Protein AF-A0A962YHP5-F1 (afdb_monomer_lite)

pLDDT: mean 84.86, std 20.36, range [31.31, 98.75]

Radius of gyration: 19.07 Å; chains: 1; bounding box: 58×46×44 Å

S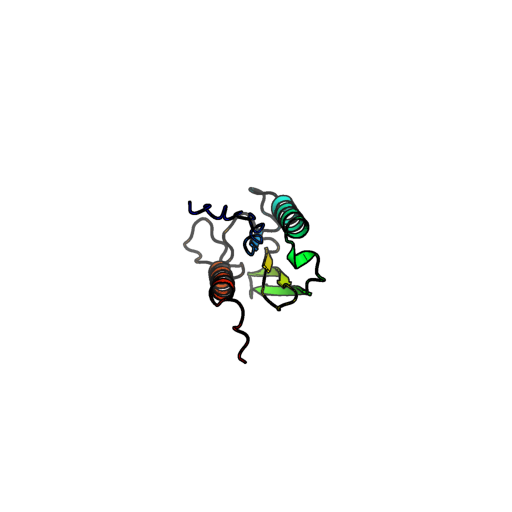tructure (mmCIF, N/CA/C/O backbone):
data_AF-A0A962YHP5-F1
#
_entry.id   AF-A0A962YHP5-F1
#
loop_
_atom_site.group_PDB
_atom_site.id
_atom_site.type_symbol
_atom_site.label_atom_id
_atom_site.label_alt_id
_atom_site.label_comp_id
_atom_site.label_asym_id
_atom_site.label_entity_id
_atom_site.label_seq_id
_atom_site.pdbx_PDB_ins_code
_atom_site.Cartn_x
_atom_site.Cartn_y
_atom_site.Cartn_z
_atom_site.occupancy
_atom_site.B_iso_or_equiv
_atom_site.auth_seq_id
_atom_site.auth_comp_id
_atom_site.auth_asym_id
_atom_site.auth_atom_id
_atom_site.pdbx_PDB_model_num
ATOM 1 N N . MET A 1 1 ? -46.902 30.946 22.506 1.00 38.16 1 MET A N 1
ATOM 2 C CA . MET A 1 1 ? -45.515 31.254 22.095 1.00 38.16 1 MET A CA 1
ATOM 3 C C . MET A 1 1 ? -44.770 29.927 22.014 1.00 38.16 1 MET A C 1
ATOM 5 O O . MET A 1 1 ? -44.673 29.259 23.033 1.00 38.16 1 MET A O 1
ATOM 9 N N . ARG A 1 2 ? -44.377 29.468 20.818 1.00 35.88 2 ARG A N 1
ATOM 10 C CA . ARG A 1 2 ? -43.594 28.229 20.654 1.00 35.88 2 ARG A CA 1
ATOM 11 C C . ARG A 1 2 ? -42.119 28.586 20.823 1.00 35.88 2 ARG A C 1
ATOM 13 O O . ARG A 1 2 ? -41.626 29.422 20.074 1.00 35.88 2 ARG A O 1
ATOM 20 N N . GLN A 1 3 ? -41.450 27.994 21.807 1.00 38.72 3 GLN A N 1
ATOM 21 C CA . GLN A 1 3 ? -39.995 28.068 21.906 1.00 38.72 3 GLN A CA 1
ATOM 22 C C . GLN A 1 3 ? -39.400 27.135 20.847 1.00 38.72 3 GLN A C 1
ATOM 24 O O . GLN A 1 3 ? -39.785 25.969 20.761 1.00 38.72 3 GLN A O 1
ATOM 29 N N . GLY A 1 4 ? -38.528 27.675 19.995 1.00 31.31 4 GLY A N 1
ATOM 30 C CA . GLY A 1 4 ? -37.767 26.890 19.032 1.00 31.31 4 GLY A CA 1
ATOM 31 C C . GLY A 1 4 ? -36.741 26.041 19.770 1.00 31.31 4 GLY A C 1
ATOM 32 O O . GLY A 1 4 ? -35.968 26.564 20.568 1.00 31.31 4 GLY A O 1
ATOM 33 N N . SER A 1 5 ? -36.755 24.736 19.514 1.00 41.25 5 SER A N 1
ATOM 34 C CA . SER A 1 5 ? -35.711 23.830 19.977 1.00 41.25 5 SER A CA 1
ATOM 35 C C . SER A 1 5 ? -34.428 24.179 19.231 1.00 41.25 5 SER A C 1
ATOM 37 O O . SER A 1 5 ? -34.351 24.026 18.013 1.00 41.25 5 SER A O 1
ATOM 39 N N . SER A 1 6 ? -33.430 24.681 19.948 1.00 43.03 6 SER A N 1
ATOM 40 C CA . SER A 1 6 ? -32.062 24.769 19.460 1.00 43.03 6 SER A CA 1
ATOM 41 C C . SER A 1 6 ? -31.526 23.346 19.341 1.00 43.03 6 SER A C 1
ATOM 43 O O . SER A 1 6 ? -31.089 22.745 20.320 1.00 43.03 6 SER A O 1
ATOM 45 N N . THR A 1 7 ? -31.592 22.780 18.137 1.00 42.00 7 THR A N 1
ATOM 46 C CA . THR A 1 7 ? -30.844 21.570 17.805 1.00 42.00 7 THR A CA 1
ATOM 47 C C . THR A 1 7 ? -29.372 21.931 17.932 1.00 42.00 7 THR A C 1
ATOM 49 O O . THR A 1 7 ? -28.791 22.571 17.055 1.00 42.00 7 THR A O 1
ATOM 52 N N . GLN A 1 8 ? -28.770 21.584 19.066 1.00 38.31 8 GLN A N 1
ATOM 53 C CA . GLN A 1 8 ? -27.327 21.512 19.160 1.00 38.31 8 GLN A CA 1
ATOM 54 C C . GLN A 1 8 ? -26.915 20.441 18.151 1.00 38.31 8 GLN A C 1
ATOM 56 O O . GLN A 1 8 ? -27.064 19.249 18.405 1.00 38.31 8 GLN A O 1
ATOM 61 N N . HIS A 1 9 ? -26.441 20.860 16.979 1.00 35.66 9 HIS A N 1
ATOM 62 C CA . HIS A 1 9 ? -25.535 20.028 16.210 1.00 35.66 9 HIS A CA 1
ATOM 63 C C . HIS A 1 9 ? -24.291 19.895 17.081 1.00 35.66 9 HIS A C 1
ATOM 65 O O . HIS A 1 9 ? -23.350 20.678 16.976 1.00 35.66 9 HIS A O 1
ATOM 71 N N . THR A 1 10 ? -24.302 18.925 17.995 1.00 42.50 10 THR A N 1
ATOM 72 C CA . THR A 1 10 ? -23.059 18.297 18.402 1.00 42.50 10 THR A CA 1
ATOM 73 C C . THR A 1 10 ? -22.426 17.906 17.079 1.00 42.50 10 THR A C 1
ATOM 75 O O . THR A 1 10 ? -22.983 17.086 16.348 1.00 42.50 10 THR A O 1
ATOM 78 N N . LEU A 1 11 ? -21.342 18.580 16.694 1.00 45.84 11 LEU A N 1
ATOM 79 C CA . LEU A 1 11 ? -20.450 18.042 15.688 1.00 45.84 11 LEU A CA 1
ATOM 80 C C . LEU A 1 11 ? -19.994 16.724 16.300 1.00 45.84 11 LEU A C 1
ATOM 82 O O . LEU A 1 11 ? -19.084 16.695 17.123 1.00 45.84 11 LEU A O 1
ATOM 86 N N . GLN A 1 12 ? -20.734 15.655 16.009 1.00 46.19 12 GLN A N 1
ATOM 87 C CA . GLN A 1 12 ? -20.269 14.303 16.190 1.00 46.19 12 GLN A CA 1
ATOM 88 C C . GLN A 1 12 ? -18.936 14.328 15.468 1.00 46.19 12 GLN A C 1
ATOM 90 O O . GLN A 1 12 ? -18.921 14.557 14.261 1.00 46.19 12 GLN A O 1
ATOM 95 N N . GLN A 1 13 ? -17.839 14.290 16.218 1.00 50.47 13 GLN A N 1
ATOM 96 C CA . GLN A 1 13 ? -16.509 14.324 15.646 1.00 50.47 13 GLN A CA 1
ATOM 97 C C . GLN A 1 13 ? -16.474 13.158 14.667 1.00 50.47 13 GLN A C 1
ATOM 99 O O . GLN A 1 13 ? -16.519 12.001 15.086 1.00 50.47 13 GLN A O 1
ATOM 104 N N . SER A 1 14 ? -16.596 13.472 13.375 1.00 59.28 14 SER A N 1
ATOM 105 C CA . SER A 1 14 ? -16.770 12.463 12.345 1.00 59.28 14 SER A CA 1
ATOM 106 C C . SER A 1 14 ? -15.568 11.546 12.466 1.00 59.28 14 SER A C 1
ATOM 108 O O . SER A 1 14 ? -14.438 12.040 12.448 1.00 59.28 14 SER A O 1
ATOM 110 N N . ALA A 1 15 ? -15.799 10.245 12.661 1.00 72.44 15 ALA A N 1
ATOM 111 C CA . ALA A 1 15 ? -14.709 9.278 12.646 1.00 72.44 15 ALA A CA 1
ATOM 112 C C . ALA A 1 15 ? -13.877 9.520 11.381 1.00 72.44 15 ALA A C 1
ATOM 114 O O . ALA A 1 15 ? -14.441 9.870 10.334 1.00 72.44 15 ALA A O 1
ATOM 115 N N . LEU A 1 16 ? -12.553 9.384 11.479 1.00 86.12 16 LEU A N 1
ATOM 116 C CA . LEU A 1 16 ? -11.698 9.581 10.315 1.00 86.12 16 LEU A CA 1
ATOM 117 C C . LEU A 1 16 ? -12.177 8.683 9.168 1.00 86.12 16 LEU A C 1
ATOM 119 O O . LEU A 1 16 ? -12.726 7.602 9.404 1.00 86.12 16 LEU A O 1
ATOM 123 N N . PRO A 1 17 ? -12.001 9.088 7.906 1.00 90.31 17 PRO A N 1
ATOM 124 C CA . PRO A 1 17 ? -12.202 8.151 6.817 1.00 90.31 17 PRO A CA 1
ATOM 125 C C . PRO A 1 17 ? -11.258 6.956 7.001 1.00 90.31 17 PRO A C 1
ATOM 127 O O . PRO A 1 17 ? -10.113 7.108 7.441 1.00 90.31 17 PRO A O 1
ATOM 130 N N . ALA A 1 18 ? -11.748 5.763 6.660 1.00 93.44 18 ALA A N 1
ATOM 131 C CA . ALA A 1 18 ? -10.883 4.599 6.580 1.00 93.44 18 ALA A CA 1
ATOM 132 C C . ALA A 1 18 ? -9.778 4.872 5.545 1.00 93.44 18 ALA A C 1
ATOM 134 O O . ALA A 1 18 ? -10.037 5.449 4.486 1.00 93.44 18 ALA A O 1
ATOM 135 N N . LEU A 1 19 ? -8.550 4.476 5.862 1.00 95.88 19 LEU A N 1
ATOM 136 C CA . LEU A 1 19 ? -7.355 4.829 5.108 1.00 95.88 19 LEU A CA 1
ATOM 137 C C . LEU A 1 19 ? -6.774 3.606 4.391 1.00 95.88 19 LEU A C 1
ATOM 139 O O . LEU A 1 19 ? -6.556 2.566 5.006 1.00 95.88 19 LEU A O 1
ATOM 143 N N . ILE A 1 20 ? -6.457 3.750 3.106 1.00 98.25 20 ILE A N 1
ATOM 144 C CA . ILE A 1 20 ? -5.634 2.788 2.371 1.00 98.25 20 ILE A CA 1
ATOM 145 C C . ILE A 1 20 ? -4.414 3.487 1.769 1.00 98.25 20 ILE A C 1
ATOM 147 O O . ILE A 1 20 ? -4.544 4.558 1.180 1.00 98.25 20 ILE A O 1
ATOM 151 N N . VAL A 1 21 ? -3.230 2.896 1.933 1.00 98.31 21 VAL A N 1
ATOM 152 C CA . VAL A 1 21 ? -1.943 3.473 1.510 1.00 98.31 21 VAL A CA 1
ATOM 153 C C . VAL A 1 21 ? -1.125 2.416 0.776 1.00 98.31 21 VAL A C 1
ATOM 155 O O . VAL A 1 21 ? -0.987 1.295 1.260 1.00 98.31 21 VAL A O 1
ATOM 158 N N . PHE A 1 22 ? -0.543 2.792 -0.361 1.00 98.56 22 PHE A N 1
ATOM 159 C CA . PHE A 1 22 ? 0.503 2.034 -1.047 1.00 98.56 22 PHE A CA 1
ATOM 160 C C . PHE A 1 22 ? 1.740 2.915 -1.137 1.00 98.56 22 PHE A C 1
ATOM 162 O O . PHE A 1 22 ? 1.625 4.059 -1.570 1.00 98.56 22 PHE A O 1
ATOM 169 N N . HIS A 1 23 ? 2.902 2.390 -0.757 1.00 98.56 23 HIS A N 1
ATOM 170 C CA . HIS A 1 23 ? 4.163 3.118 -0.881 1.00 98.56 23 HIS A CA 1
ATOM 171 C C . HIS A 1 23 ? 5.282 2.194 -1.362 1.00 98.56 23 HIS A C 1
ATOM 173 O O . HIS A 1 23 ? 5.429 1.072 -0.869 1.00 98.56 23 HIS A O 1
ATOM 179 N N . GLY A 1 24 ? 6.064 2.656 -2.339 1.00 98.31 24 GLY A N 1
ATOM 180 C CA . GLY A 1 24 ? 7.257 1.954 -2.809 1.00 98.31 24 GLY A CA 1
ATOM 181 C C . GLY A 1 24 ? 8.426 2.182 -1.855 1.00 98.31 24 GLY A C 1
ATOM 182 O O . GLY A 1 24 ? 8.767 3.320 -1.550 1.00 98.31 24 GLY A O 1
ATOM 183 N N . GLU A 1 25 ? 9.070 1.120 -1.373 1.00 97.88 25 GLU A N 1
ATOM 184 C CA . GLU A 1 25 ? 10.177 1.235 -0.407 1.00 97.88 25 GLU A CA 1
ATOM 185 C C . GLU A 1 25 ? 11.354 2.082 -0.927 1.00 97.88 25 GLU A C 1
ATOM 187 O O . GLU A 1 25 ? 12.071 2.694 -0.139 1.00 97.88 25 GLU A O 1
ATOM 192 N N . LYS A 1 26 ? 11.552 2.130 -2.249 1.00 97.62 26 LYS A N 1
ATOM 193 C CA . LYS A 1 26 ? 12.612 2.897 -2.914 1.00 97.62 26 LYS A CA 1
ATOM 194 C C . LYS A 1 26 ? 12.093 4.157 -3.604 1.00 97.62 26 LYS A C 1
ATOM 196 O O . LYS A 1 26 ? 12.778 4.720 -4.454 1.00 97.62 26 LYS A O 1
ATOM 201 N N . ASP A 1 27 ? 10.901 4.624 -3.247 1.00 98.00 27 ASP A N 1
ATOM 202 C CA . ASP A 1 27 ? 10.353 5.857 -3.797 1.00 98.00 27 ASP A CA 1
ATOM 203 C C . ASP A 1 27 ? 11.242 7.068 -3.445 1.00 98.00 27 ASP A C 1
ATOM 205 O O . ASP A 1 27 ? 11.283 7.551 -2.314 1.00 98.00 27 ASP A O 1
ATOM 209 N N . ASN A 1 28 ? 11.969 7.563 -4.448 1.00 96.62 28 ASN A N 1
ATOM 210 C CA . ASN A 1 28 ? 12.828 8.744 -4.340 1.00 96.62 28 ASN A CA 1
ATOM 211 C C . ASN A 1 28 ? 12.107 10.049 -4.727 1.00 96.62 28 ASN A C 1
ATOM 213 O O . ASN A 1 28 ? 12.708 11.120 -4.670 1.00 96.62 28 ASN A O 1
ATOM 217 N N . THR A 1 29 ? 10.839 9.973 -5.139 1.00 98.19 29 THR A N 1
ATOM 218 C CA . THR A 1 29 ? 10.002 11.135 -5.474 1.00 98.19 29 THR A CA 1
ATOM 219 C C . THR A 1 29 ? 9.204 11.581 -4.252 1.00 98.19 29 THR A C 1
ATOM 221 O O . THR A 1 29 ? 9.182 12.766 -3.922 1.00 98.19 29 THR A O 1
ATOM 224 N N . VAL A 1 30 ? 8.594 10.631 -3.539 1.00 97.75 30 VAL A N 1
ATOM 225 C CA . VAL A 1 30 ? 7.931 10.844 -2.250 1.00 97.75 30 VAL A CA 1
ATOM 226 C C . VAL A 1 30 ? 8.586 9.934 -1.219 1.00 97.75 30 VAL A C 1
ATOM 228 O O . VAL A 1 30 ? 8.456 8.715 -1.274 1.00 97.75 30 VAL A O 1
ATOM 231 N N . ASN A 1 31 ? 9.280 10.536 -0.253 1.00 97.44 31 ASN A N 1
ATOM 232 C CA . ASN A 1 31 ? 10.040 9.790 0.748 1.00 97.44 31 ASN A CA 1
ATOM 233 C C . ASN A 1 31 ? 9.126 8.821 1.540 1.00 97.44 31 ASN A C 1
ATOM 235 O O . ASN A 1 31 ? 8.092 9.274 2.040 1.00 97.44 31 ASN A O 1
ATOM 239 N N . PRO A 1 32 ? 9.505 7.538 1.714 1.00 95.12 32 PRO A N 1
ATOM 240 C CA . PRO A 1 32 ? 8.737 6.555 2.488 1.00 95.12 32 PRO A CA 1
ATOM 241 C C . PRO A 1 32 ? 8.397 6.976 3.922 1.00 95.12 32 PRO A C 1
ATOM 243 O O . PRO A 1 32 ? 7.377 6.559 4.462 1.00 95.12 32 PRO A O 1
ATOM 246 N N . VAL A 1 33 ? 9.169 7.883 4.530 1.00 97.12 33 VAL A N 1
ATOM 247 C CA . VAL A 1 33 ? 8.824 8.443 5.848 1.00 97.12 33 VAL A CA 1
ATOM 248 C C . VAL A 1 33 ? 7.443 9.114 5.857 1.00 97.12 33 VAL A C 1
ATOM 250 O O . VAL A 1 33 ? 6.788 9.174 6.895 1.00 97.12 33 VAL A O 1
ATOM 253 N N . ASN A 1 34 ? 6.968 9.597 4.705 1.00 97.56 34 ASN A N 1
ATOM 254 C CA . ASN A 1 34 ? 5.659 10.226 4.593 1.00 97.56 34 ASN A CA 1
ATOM 255 C C . ASN A 1 34 ? 4.525 9.217 4.815 1.00 97.56 34 ASN A C 1
ATOM 257 O O . ASN A 1 34 ? 3.540 9.571 5.463 1.00 97.56 34 ASN A O 1
ATOM 261 N N . SER A 1 35 ? 4.646 7.971 4.333 1.00 96.19 35 SER A N 1
ATOM 262 C CA . SER A 1 35 ? 3.638 6.941 4.616 1.00 96.19 35 SER A CA 1
ATOM 263 C C . SER A 1 35 ? 3.637 6.568 6.094 1.00 96.19 35 SER A C 1
ATOM 265 O O . SER A 1 35 ? 2.568 6.458 6.691 1.00 96.19 35 SER A O 1
ATOM 267 N N . ASP A 1 36 ? 4.816 6.463 6.709 1.00 94.19 36 ASP A N 1
ATOM 268 C CA . ASP A 1 36 ? 4.936 6.152 8.136 1.00 94.19 36 ASP A CA 1
ATOM 269 C C . ASP A 1 36 ? 4.295 7.248 8.999 1.00 94.19 36 ASP A C 1
ATOM 271 O O . ASP A 1 36 ? 3.513 6.959 9.909 1.00 94.19 36 ASP A O 1
ATOM 275 N N . GLN A 1 37 ? 4.566 8.517 8.679 1.00 97.12 37 GLN A N 1
ATOM 276 C CA . GLN A 1 37 ? 3.975 9.666 9.365 1.00 97.12 37 GLN A CA 1
ATOM 277 C C . GLN A 1 37 ? 2.464 9.759 9.146 1.00 97.12 37 GLN A C 1
ATOM 279 O O . GLN A 1 37 ? 1.740 10.031 10.101 1.00 97.12 37 GLN A O 1
ATOM 284 N N . LEU A 1 38 ? 1.973 9.503 7.930 1.00 95.75 38 LEU A N 1
ATOM 285 C CA . LEU A 1 38 ? 0.539 9.477 7.634 1.00 95.75 38 LEU A CA 1
ATOM 286 C C . LEU A 1 38 ? -0.180 8.412 8.473 1.00 95.75 38 LEU A C 1
ATOM 288 O O . LEU A 1 38 ? -1.227 8.684 9.060 1.00 95.75 38 LEU A O 1
ATOM 292 N N . ILE A 1 39 ? 0.399 7.213 8.570 1.00 93.94 39 ILE A N 1
ATOM 293 C CA . ILE A 1 39 ? -0.150 6.112 9.370 1.00 93.94 39 ILE A CA 1
ATOM 294 C C . ILE A 1 39 ? -0.122 6.458 10.862 1.00 93.94 39 ILE A C 1
ATOM 296 O O . ILE A 1 39 ? -1.098 6.186 11.561 1.00 93.94 39 ILE A O 1
ATOM 300 N N . ALA A 1 40 ? 0.967 7.052 11.360 1.00 92.75 40 ALA A N 1
ATOM 301 C CA . ALA A 1 40 ? 1.074 7.480 12.754 1.00 92.75 40 ALA A CA 1
ATOM 302 C C . ALA A 1 40 ? 0.027 8.553 13.099 1.00 92.75 40 ALA A C 1
ATOM 304 O O . ALA A 1 40 ? -0.738 8.378 14.042 1.00 92.75 40 ALA A O 1
ATOM 305 N N . GLN A 1 41 ? -0.087 9.601 12.278 1.00 92.94 41 GLN A N 1
ATOM 306 C CA . GLN A 1 41 ? -1.069 10.673 12.473 1.00 92.94 41 GLN A CA 1
ATOM 307 C C . GLN A 1 41 ? -2.509 10.154 12.433 1.00 92.94 41 GLN A C 1
ATOM 309 O O . GLN A 1 41 ? -3.332 10.558 13.252 1.00 92.94 41 GLN A O 1
ATOM 314 N N . TRP A 1 42 ? -2.816 9.240 11.507 1.00 92.62 42 TRP A N 1
ATOM 315 C CA . TRP A 1 42 ? -4.136 8.620 11.440 1.00 92.62 42 TRP A CA 1
ATOM 316 C C . TRP A 1 42 ? -4.434 7.805 12.709 1.00 92.62 42 TRP A C 1
ATOM 318 O O . TRP A 1 42 ? -5.521 7.927 13.267 1.00 92.62 42 TRP A O 1
ATOM 328 N N . LYS A 1 43 ? -3.464 7.026 13.214 1.00 88.56 43 LYS A N 1
ATOM 329 C CA . LYS A 1 43 ? -3.614 6.247 14.460 1.00 88.56 43 LYS A CA 1
ATOM 330 C C . LYS A 1 43 ? -3.849 7.139 15.677 1.00 88.56 43 LYS A C 1
ATOM 332 O O . LYS A 1 43 ? -4.690 6.800 16.503 1.00 88.56 43 LYS A O 1
ATOM 337 N N . ASP A 1 44 ? -3.138 8.260 15.766 1.00 88.25 44 ASP A N 1
ATOM 338 C CA . ASP A 1 44 ? -3.265 9.211 16.875 1.00 88.25 44 ASP A CA 1
ATOM 339 C C . ASP A 1 44 ? -4.635 9.907 16.892 1.00 88.25 44 ASP A C 1
ATOM 341 O O . ASP A 1 44 ? -5.126 10.304 17.949 1.00 88.25 44 ASP A O 1
ATOM 345 N N . GLN A 1 45 ? -5.255 10.068 15.721 1.00 86.62 45 GLN A N 1
ATOM 346 C CA . GLN A 1 45 ? -6.513 10.793 15.559 1.00 86.62 45 GLN A CA 1
ATOM 347 C C . GLN A 1 45 ? -7.753 9.891 15.451 1.00 86.62 45 GLN A C 1
ATOM 349 O O . GLN A 1 45 ? -8.857 10.396 15.645 1.00 86.62 45 GLN A O 1
ATOM 354 N N . GLU A 1 46 ? -7.620 8.594 15.145 1.00 81.81 46 GLU A N 1
ATOM 355 C CA . GLU A 1 46 ? -8.751 7.665 15.018 1.00 81.81 46 GLU A CA 1
ATOM 356 C C . GLU A 1 46 ? -9.294 7.257 16.404 1.00 81.81 46 GLU A C 1
ATOM 358 O O . GLU A 1 46 ? -8.657 6.469 17.113 1.00 81.81 46 GLU A O 1
ATOM 363 N N . PRO A 1 47 ? -10.510 7.692 16.795 1.00 70.94 47 PRO A N 1
ATOM 364 C CA . PRO A 1 47 ? -11.066 7.356 18.104 1.00 70.94 47 PRO A CA 1
ATOM 365 C C . PRO A 1 47 ? -11.273 5.848 18.293 1.00 70.94 47 PRO A C 1
ATOM 367 O O . PRO A 1 47 ? -11.172 5.353 19.416 1.00 70.94 47 PRO A O 1
ATOM 370 N N . SER A 1 48 ? -11.527 5.091 17.214 1.00 65.25 48 SER A N 1
ATOM 371 C CA . SER A 1 48 ? -11.668 3.632 17.297 1.00 65.25 48 SER A CA 1
ATOM 372 C C . SER A 1 48 ? -10.343 2.901 17.541 1.00 65.25 48 SER A C 1
ATOM 374 O O . SER A 1 48 ? -10.359 1.769 18.023 1.00 65.25 48 SER A O 1
ATOM 376 N N . ALA A 1 49 ? -9.200 3.525 17.235 1.00 57.56 49 ALA A N 1
ATOM 377 C CA . ALA A 1 49 ? -7.871 2.971 17.494 1.00 57.56 49 ALA A CA 1
ATOM 378 C C . ALA A 1 49 ? -7.469 3.082 18.977 1.00 57.56 49 ALA A C 1
ATOM 380 O O . ALA A 1 49 ? -6.581 2.362 19.425 1.00 57.56 49 ALA A O 1
ATOM 381 N N . ALA A 1 50 ? -8.161 3.914 19.766 1.00 58.22 50 ALA A N 1
ATOM 382 C CA . ALA A 1 50 ? -7.997 3.961 21.221 1.00 58.22 50 ALA A CA 1
ATOM 383 C C . ALA A 1 50 ? -8.599 2.728 21.930 1.00 58.22 50 ALA A C 1
ATOM 385 O O . ALA A 1 50 ? -8.211 2.394 23.049 1.0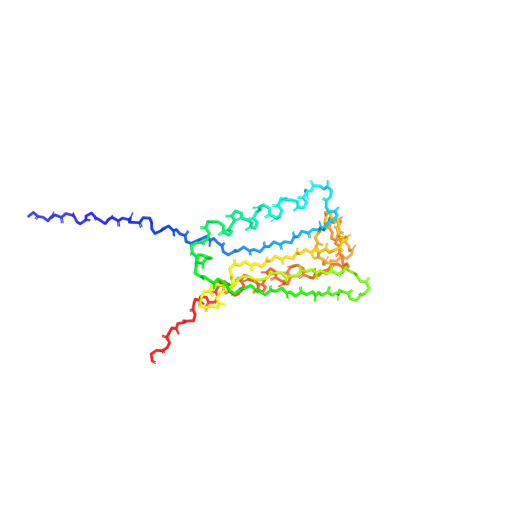0 58.22 50 ALA A O 1
ATOM 386 N N . THR A 1 51 ? -9.529 2.018 21.282 1.00 62.62 51 THR A N 1
ATOM 387 C CA . THR A 1 51 ? -10.092 0.749 21.765 1.00 62.62 51 THR A CA 1
ATOM 388 C C . THR A 1 51 ? -9.371 -0.429 21.118 1.00 62.62 51 THR A C 1
ATOM 390 O O . THR A 1 51 ? -9.816 -0.894 20.078 1.00 62.62 51 THR A O 1
ATOM 393 N N . ALA A 1 52 ? -8.258 -0.871 21.722 1.00 64.25 52 ALA A N 1
ATOM 394 C CA . ALA A 1 52 ? -7.497 -2.099 21.417 1.00 64.25 52 ALA A CA 1
ATOM 395 C C . ALA A 1 52 ? -7.715 -2.676 19.994 1.00 64.25 52 ALA A C 1
ATOM 397 O O . ALA A 1 52 ? -8.363 -3.714 19.846 1.00 64.25 52 ALA A O 1
ATOM 398 N N . PRO A 1 53 ? -7.225 -1.994 18.945 1.00 77.38 53 PRO A N 1
ATOM 399 C CA . PRO A 1 53 ? -7.482 -2.388 17.569 1.00 77.38 53 PRO A CA 1
ATOM 400 C C . PRO A 1 53 ? -6.745 -3.684 17.224 1.00 77.38 53 PRO A C 1
ATOM 402 O O . PRO A 1 53 ? -5.593 -3.890 17.617 1.00 77.38 53 PRO A O 1
ATOM 405 N N . GLU A 1 54 ? -7.386 -4.546 16.439 1.00 86.06 54 GLU A N 1
ATOM 406 C CA . GLU A 1 54 ? -6.727 -5.738 15.910 1.00 86.06 54 GLU A CA 1
ATOM 407 C C . GLU A 1 54 ? -5.784 -5.316 14.780 1.00 86.06 54 GLU A C 1
ATOM 409 O O . GLU A 1 54 ? -6.218 -4.747 13.776 1.00 86.06 54 GLU A O 1
ATOM 414 N N . THR A 1 55 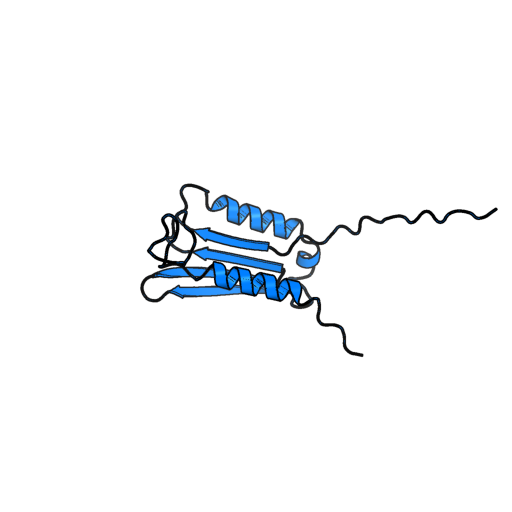? -4.486 -5.584 14.946 1.00 92.62 55 THR A N 1
ATOM 415 C CA . THR A 1 55 ? -3.476 -5.351 13.908 1.00 92.62 55 THR A CA 1
ATOM 416 C C . THR A 1 55 ? -3.014 -6.681 13.332 1.00 92.62 55 THR A C 1
ATOM 418 O O . THR A 1 55 ? -2.447 -7.504 14.048 1.00 92.62 55 THR A O 1
ATOM 421 N N . ALA A 1 56 ? -3.195 -6.859 12.027 1.00 95.88 56 ALA A N 1
ATOM 422 C CA . ALA A 1 56 ? -2.693 -8.005 11.282 1.00 95.88 56 ALA A CA 1
ATOM 423 C C . ALA A 1 56 ? -1.593 -7.554 10.316 1.00 95.88 56 ALA A C 1
ATOM 425 O O . ALA A 1 56 ? -1.767 -6.588 9.573 1.00 95.88 56 ALA A O 1
ATOM 426 N N . ILE A 1 57 ? -0.464 -8.261 10.311 1.00 97.50 57 ILE A N 1
ATOM 427 C CA . ILE A 1 57 ? 0.623 -8.056 9.350 1.00 97.50 57 ILE A CA 1
ATOM 428 C C . ILE A 1 57 ? 0.784 -9.342 8.549 1.00 97.50 57 ILE A C 1
ATOM 430 O O . ILE A 1 57 ? 0.835 -10.435 9.109 1.00 97.50 57 ILE A O 1
ATOM 434 N N . SER A 1 58 ? 0.862 -9.206 7.231 1.00 98.00 58 SER A N 1
ATOM 435 C CA . SER A 1 58 ? 1.082 -10.312 6.306 1.00 98.00 58 SER A CA 1
ATOM 436 C C . SER A 1 58 ? 2.130 -9.924 5.275 1.00 98.00 58 SER A C 1
ATOM 438 O O . SER A 1 58 ? 2.147 -8.792 4.800 1.00 98.00 58 SER A O 1
ATOM 440 N N . ASN A 1 59 ? 2.991 -10.873 4.925 1.00 98.25 59 ASN A N 1
ATOM 441 C CA . ASN A 1 59 ? 3.984 -10.703 3.873 1.00 98.25 59 ASN A CA 1
ATOM 442 C C . ASN A 1 59 ? 3.532 -11.474 2.637 1.00 98.25 59 ASN A C 1
ATOM 444 O O . ASN A 1 59 ? 2.939 -12.549 2.753 1.00 98.25 59 ASN A O 1
ATOM 448 N N . GLY A 1 60 ? 3.826 -10.945 1.458 1.00 97.88 60 GLY A N 1
ATOM 449 C CA . GLY A 1 60 ? 3.539 -11.608 0.197 1.00 97.88 60 GLY A CA 1
ATOM 450 C C . GLY A 1 60 ? 4.618 -11.362 -0.844 1.00 97.88 60 GLY A C 1
ATOM 451 O O . GLY A 1 60 ? 5.513 -10.540 -0.668 1.00 97.88 60 GLY A O 1
ATOM 452 N N . GLN A 1 61 ? 4.531 -12.118 -1.933 1.00 98.12 61 GLN A N 1
ATOM 453 C CA . GLN A 1 61 ? 5.475 -12.084 -3.040 1.00 98.12 61 GLN A CA 1
ATOM 454 C C . GLN A 1 61 ? 4.706 -12.262 -4.342 1.00 98.12 61 GLN A C 1
ATOM 456 O O . GLN A 1 61 ? 3.991 -13.250 -4.513 1.00 98.12 61 GLN A O 1
ATOM 461 N N . ILE A 1 62 ? 4.880 -11.331 -5.275 1.00 97.94 62 ILE A N 1
ATOM 462 C CA . ILE A 1 62 ? 4.409 -11.517 -6.647 1.00 97.94 62 ILE A CA 1
ATOM 463 C C . ILE A 1 62 ? 5.384 -12.463 -7.358 1.00 97.94 62 ILE A C 1
ATOM 465 O O . ILE A 1 62 ? 6.592 -12.214 -7.306 1.00 97.94 62 ILE A O 1
ATOM 469 N N . PRO A 1 63 ? 4.928 -13.556 -7.998 1.00 96.75 63 PRO A N 1
ATOM 470 C CA . PRO A 1 63 ? 5.817 -14.453 -8.732 1.00 96.75 63 PRO A CA 1
ATOM 471 C C . PRO A 1 63 ? 6.659 -13.690 -9.764 1.00 96.75 63 PRO A C 1
ATOM 473 O O . PRO A 1 63 ? 6.117 -13.044 -10.655 1.00 96.75 63 PRO A O 1
ATOM 476 N N . GLY A 1 64 ? 7.987 -13.733 -9.616 1.00 96.25 64 GLY A N 1
ATOM 477 C CA . GLY A 1 64 ? 8.918 -12.991 -10.479 1.00 96.25 64 GLY A CA 1
ATOM 478 C C . GLY A 1 64 ? 8.892 -11.463 -10.315 1.00 96.25 64 GLY A C 1
ATOM 479 O O . GLY A 1 64 ? 9.488 -10.766 -11.133 1.00 96.25 64 GLY A O 1
ATOM 480 N N . GLY A 1 65 ? 8.212 -10.939 -9.292 1.00 97.62 65 GLY A N 1
ATOM 481 C CA . GLY A 1 65 ? 8.037 -9.508 -9.052 1.00 97.62 65 GLY A CA 1
ATOM 482 C C . GLY A 1 65 ? 8.455 -9.053 -7.654 1.00 97.62 65 GLY A C 1
ATOM 483 O O . GLY A 1 65 ? 9.394 -9.588 -7.063 1.00 97.62 65 GLY A O 1
ATOM 484 N N . HIS A 1 66 ? 7.767 -8.045 -7.124 1.00 98.38 66 HIS A N 1
ATOM 485 C CA . HIS A 1 66 ? 8.061 -7.461 -5.817 1.00 98.38 66 HIS A CA 1
ATOM 486 C C . HIS A 1 66 ? 7.498 -8.300 -4.665 1.00 98.38 66 HIS A C 1
ATOM 488 O O . HIS A 1 66 ? 6.392 -8.848 -4.744 1.00 98.38 66 HIS A O 1
ATOM 494 N N . ALA A 1 67 ? 8.251 -8.351 -3.566 1.00 98.69 67 ALA A N 1
ATOM 495 C CA . ALA A 1 67 ? 7.691 -8.674 -2.261 1.00 98.69 67 ALA A CA 1
ATOM 496 C C . ALA A 1 67 ? 6.872 -7.484 -1.744 1.00 98.69 67 ALA A C 1
ATOM 498 O O . ALA A 1 67 ? 7.088 -6.341 -2.150 1.00 98.69 67 ALA A O 1
ATOM 499 N N . TYR A 1 68 ? 5.957 -7.730 -0.816 1.00 98.75 68 TYR A N 1
ATOM 500 C CA . TYR A 1 68 ? 5.251 -6.667 -0.112 1.00 98.75 68 TYR A CA 1
ATOM 501 C C . TYR A 1 68 ? 4.953 -7.056 1.333 1.00 98.75 68 TYR A C 1
ATOM 503 O O . TYR A 1 68 ? 4.722 -8.228 1.641 1.00 98.75 68 TYR A O 1
ATOM 511 N N . THR A 1 69 ? 4.888 -6.048 2.195 1.00 98.62 69 THR A N 1
ATOM 512 C CA . THR A 1 69 ? 4.306 -6.148 3.533 1.00 98.62 69 THR A CA 1
ATOM 513 C C . THR A 1 69 ? 2.950 -5.459 3.516 1.00 98.62 69 THR A C 1
ATOM 515 O O . THR A 1 69 ? 2.828 -4.324 3.058 1.00 98.62 69 THR A O 1
ATOM 518 N N . ARG A 1 70 ? 1.922 -6.139 4.021 1.00 98.56 70 ARG A N 1
ATOM 519 C CA . ARG A 1 70 ? 0.566 -5.614 4.169 1.00 98.56 70 ARG A CA 1
ATOM 520 C C . ARG A 1 70 ? 0.185 -5.579 5.641 1.00 98.56 70 ARG A C 1
ATOM 522 O O . ARG A 1 70 ? 0.122 -6.626 6.286 1.00 98.56 70 ARG A O 1
ATOM 529 N N . GLN A 1 71 ? -0.121 -4.390 6.144 1.00 97.69 71 GLN A N 1
ATOM 530 C CA . GLN A 1 71 ? -0.651 -4.154 7.480 1.00 97.69 71 GLN A CA 1
ATOM 531 C C . GLN A 1 71 ? -2.136 -3.804 7.391 1.00 97.69 71 GLN A C 1
ATOM 533 O O . GLN A 1 71 ? -2.532 -2.958 6.596 1.00 97.69 71 GLN A O 1
ATOM 538 N N . GLN A 1 72 ? -2.953 -4.422 8.234 1.00 96.56 72 GLN A N 1
ATOM 539 C CA . GLN A 1 72 ? -4.369 -4.112 8.381 1.00 96.56 72 GLN A CA 1
ATOM 540 C C . GLN A 1 72 ? -4.688 -3.795 9.837 1.00 96.56 72 GLN A C 1
ATOM 542 O O . GLN A 1 72 ? -4.198 -4.475 10.737 1.00 96.56 72 GLN A O 1
ATOM 547 N N . ILE A 1 73 ? -5.526 -2.785 10.055 1.00 94.19 73 ILE A N 1
ATOM 548 C CA . ILE A 1 73 ? -6.030 -2.401 11.373 1.00 94.19 73 ILE A CA 1
ATOM 549 C C . ILE A 1 73 ? -7.550 -2.414 11.329 1.00 94.19 73 ILE A C 1
ATOM 551 O O . ILE A 1 73 ? -8.159 -1.733 10.495 1.00 94.19 73 ILE A O 1
ATOM 555 N N . ARG A 1 74 ? -8.154 -3.184 12.232 1.00 91.75 74 ARG A N 1
ATOM 556 C CA . ARG A 1 74 ? -9.605 -3.273 12.397 1.00 91.75 74 ARG A CA 1
ATOM 557 C C . ARG A 1 74 ? -10.043 -2.626 13.704 1.00 91.75 74 ARG A C 1
ATOM 559 O O . ARG A 1 74 ? -9.319 -2.672 14.699 1.00 91.75 74 ARG A O 1
ATOM 566 N N . ASP A 1 75 ? -11.223 -2.013 13.688 1.00 88.19 75 ASP A N 1
ATOM 567 C CA . ASP A 1 75 ? -11.867 -1.556 14.918 1.00 88.19 75 ASP A CA 1
ATOM 568 C C . ASP A 1 75 ? -12.402 -2.743 15.741 1.00 88.19 75 ASP A C 1
ATOM 570 O O . ASP A 1 75 ? -12.393 -3.896 15.307 1.00 88.19 75 ASP A O 1
ATOM 574 N N . LYS A 1 76 ? -12.923 -2.451 16.935 1.00 84.94 76 LYS A N 1
ATOM 575 C CA . LYS A 1 76 ? -13.536 -3.446 17.831 1.00 84.94 76 LYS A CA 1
ATOM 576 C C . LYS A 1 76 ? -14.730 -4.208 17.233 1.00 84.94 76 LYS A C 1
ATOM 578 O O . LYS A 1 76 ? -15.127 -5.228 17.785 1.00 84.94 76 LYS A O 1
ATOM 583 N N . ASN A 1 77 ? -15.335 -3.695 16.161 1.00 85.56 77 ASN A N 1
ATOM 584 C CA . ASN A 1 77 ? -16.452 -4.329 15.464 1.00 85.56 77 ASN A CA 1
ATOM 585 C C . ASN A 1 77 ? -15.963 -5.177 14.272 1.00 85.56 77 ASN A C 1
ATOM 587 O O . ASN A 1 77 ? -16.781 -5.733 13.543 1.00 85.56 77 ASN A O 1
ATOM 591 N N . GLY A 1 78 ? -14.646 -5.267 14.055 1.00 87.88 78 GLY A N 1
ATOM 592 C CA . GLY A 1 78 ? -14.034 -5.985 12.940 1.00 87.88 78 GLY A CA 1
ATOM 593 C C . GLY A 1 78 ? -13.995 -5.195 11.628 1.00 87.88 78 GLY A C 1
ATOM 594 O O . GLY A 1 78 ? -13.517 -5.725 10.616 1.00 87.88 78 GLY A O 1
ATOM 595 N N . ASN A 1 79 ? -14.442 -3.933 11.612 1.00 89.38 79 ASN A N 1
ATOM 596 C CA . ASN A 1 79 ? -14.416 -3.115 10.401 1.00 89.38 79 ASN A CA 1
ATOM 597 C C . ASN A 1 79 ? -12.974 -2.748 10.071 1.00 89.38 79 ASN A C 1
ATOM 599 O O . ASN A 1 79 ? -12.234 -2.287 10.937 1.00 89.38 79 ASN A O 1
ATOM 603 N N . LEU A 1 80 ? -12.571 -2.919 8.815 1.00 92.69 80 LEU A N 1
ATOM 604 C CA . LEU A 1 80 ? -11.246 -2.518 8.357 1.00 92.69 80 LEU A CA 1
ATOM 605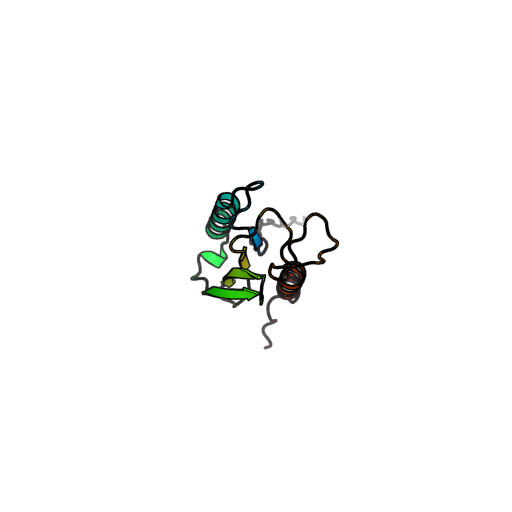 C C . LEU A 1 80 ? -11.158 -0.991 8.291 1.00 92.69 80 LEU A C 1
ATOM 607 O O . LEU A 1 80 ? -11.903 -0.369 7.539 1.00 92.69 80 LEU A O 1
ATOM 611 N N . ARG A 1 81 ? -10.243 -0.400 9.063 1.00 93.56 81 ARG A N 1
ATOM 612 C CA . ARG A 1 81 ? -10.089 1.057 9.184 1.00 93.56 81 ARG A CA 1
ATOM 613 C C . ARG A 1 81 ? -8.800 1.580 8.564 1.00 93.56 81 ARG A C 1
ATOM 615 O O . ARG A 1 81 ? -8.805 2.681 8.030 1.00 93.56 81 ARG A O 1
ATOM 622 N N . LEU A 1 82 ? -7.728 0.790 8.592 1.00 95.38 82 LEU A N 1
ATOM 623 C CA . LEU A 1 82 ? -6.481 1.112 7.904 1.00 95.38 82 LEU A CA 1
ATOM 624 C C . LEU A 1 82 ? -5.946 -0.112 7.168 1.00 95.38 82 LEU A C 1
ATOM 626 O O . LEU A 1 82 ? -5.893 -1.203 7.733 1.00 95.38 82 LEU A O 1
ATOM 630 N N . GLU A 1 83 ? -5.511 0.080 5.928 1.00 97.94 83 GLU A N 1
ATOM 631 C CA . GLU A 1 83 ? -4.766 -0.907 5.158 1.00 97.94 83 GLU A CA 1
ATOM 632 C C . GLU A 1 83 ? -3.531 -0.264 4.515 1.00 97.94 83 GLU A C 1
ATOM 634 O O . GLU A 1 83 ? -3.639 0.636 3.691 1.00 97.94 83 GLU A O 1
ATOM 639 N N . TYR A 1 84 ? -2.342 -0.723 4.886 1.00 98.44 84 TYR A N 1
ATOM 640 C CA . TYR A 1 84 ? -1.079 -0.223 4.354 1.00 98.44 84 TYR A CA 1
ATOM 641 C C . TYR A 1 84 ? -0.334 -1.322 3.609 1.00 98.44 84 TYR A C 1
ATOM 643 O O . TYR A 1 84 ? -0.207 -2.440 4.106 1.00 98.44 84 TYR A O 1
ATOM 651 N N . TRP A 1 85 ? 0.183 -0.976 2.436 1.00 98.69 85 TRP A N 1
ATOM 652 C CA . TRP A 1 85 ? 1.023 -1.808 1.595 1.00 98.69 85 TRP A CA 1
ATOM 653 C C . TRP A 1 85 ? 2.376 -1.137 1.380 1.00 98.69 85 TRP A C 1
ATOM 655 O O . TRP A 1 85 ? 2.475 -0.132 0.674 1.00 98.69 85 TRP A O 1
ATOM 665 N N . GLN A 1 86 ? 3.425 -1.736 1.933 1.00 98.62 86 GLN A N 1
ATOM 666 C CA . GLN A 1 86 ? 4.800 -1.408 1.585 1.00 98.62 86 GLN A CA 1
ATOM 667 C C . GLN A 1 86 ? 5.258 -2.352 0.476 1.00 98.62 86 GLN A C 1
ATOM 669 O O . GLN A 1 86 ? 5.330 -3.566 0.683 1.00 98.62 86 GLN A O 1
ATOM 674 N N . VAL A 1 87 ? 5.551 -1.816 -0.706 1.00 98.62 87 VAL A N 1
ATOM 675 C CA . VAL A 1 87 ? 6.000 -2.611 -1.855 1.00 98.62 87 VAL A CA 1
ATOM 676 C C . VAL A 1 87 ? 7.524 -2.590 -1.903 1.00 98.62 87 VAL A C 1
ATOM 678 O O . VAL A 1 87 ? 8.144 -1.559 -2.174 1.00 98.62 87 VAL A O 1
ATOM 681 N N . HIS A 1 88 ? 8.137 -3.736 -1.616 1.00 98.44 88 HIS A N 1
ATOM 682 C CA . HIS A 1 88 ? 9.576 -3.830 -1.410 1.00 98.44 88 HIS A CA 1
ATOM 683 C C . HIS A 1 88 ? 10.351 -3.655 -2.709 1.00 98.44 88 HIS A C 1
ATOM 685 O O . HIS A 1 88 ? 10.094 -4.323 -3.713 1.00 98.44 88 HIS A O 1
ATOM 691 N N . GLY A 1 89 ? 11.335 -2.759 -2.681 1.00 97.31 89 GLY A N 1
ATOM 692 C CA . GLY A 1 89 ? 12.160 -2.429 -3.840 1.00 97.31 89 GLY A CA 1
ATOM 693 C C . GLY A 1 89 ? 11.449 -1.704 -4.990 1.00 97.31 89 GLY A C 1
ATOM 694 O O . GLY A 1 89 ? 12.088 -1.528 -6.023 1.00 97.31 89 GLY A O 1
ATOM 695 N N . ALA A 1 90 ? 10.176 -1.321 -4.842 1.00 97.50 90 ALA A N 1
ATOM 696 C CA . ALA A 1 90 ? 9.465 -0.517 -5.834 1.00 97.50 90 ALA A CA 1
ATOM 697 C C . ALA A 1 90 ? 9.800 0.976 -5.685 1.00 97.50 90 ALA A C 1
ATOM 699 O O . ALA A 1 90 ? 9.977 1.461 -4.565 1.00 97.50 90 ALA A O 1
ATOM 700 N N . ASP A 1 91 ? 9.870 1.677 -6.815 1.00 96.69 91 ASP A N 1
ATOM 701 C CA . ASP A 1 91 ? 10.095 3.125 -6.900 1.00 96.69 91 ASP A CA 1
ATOM 702 C C . ASP A 1 91 ? 8.752 3.895 -6.897 1.00 96.69 91 ASP A C 1
ATOM 704 O O . ASP A 1 91 ? 7.722 3.387 -6.450 1.00 96.69 91 ASP A O 1
ATOM 708 N N . HIS A 1 92 ? 8.746 5.127 -7.421 1.00 97.75 92 HIS A N 1
ATOM 709 C CA . HIS A 1 92 ? 7.546 5.947 -7.598 1.00 97.75 92 HIS A CA 1
ATOM 710 C C . HIS A 1 92 ? 6.703 5.479 -8.795 1.00 97.75 92 HIS A C 1
ATOM 712 O O . HIS A 1 92 ? 6.729 6.075 -9.875 1.00 97.75 92 HIS A O 1
ATOM 718 N N . ALA A 1 93 ? 5.977 4.379 -8.622 1.00 97.56 93 ALA A N 1
ATOM 719 C CA . ALA A 1 93 ? 5.112 3.824 -9.653 1.00 97.56 93 ALA A CA 1
ATOM 720 C C . ALA A 1 93 ? 3.847 3.205 -9.054 1.00 97.56 93 ALA A C 1
ATOM 722 O O . ALA A 1 93 ? 3.826 2.721 -7.922 1.00 97.56 93 ALA A O 1
ATOM 723 N N . TRP A 1 94 ? 2.781 3.184 -9.848 1.00 98.06 94 TRP A N 1
ATOM 724 C CA . TRP A 1 94 ? 1.556 2.476 -9.513 1.00 98.06 94 TRP A CA 1
ATOM 725 C C . TRP A 1 94 ? 1.825 0.971 -9.455 1.00 98.06 94 TRP A C 1
ATOM 727 O O . TRP A 1 94 ? 2.186 0.374 -10.468 1.00 98.06 94 TRP A O 1
ATOM 737 N N . ALA A 1 95 ? 1.638 0.348 -8.293 1.00 98.12 95 ALA A N 1
ATOM 738 C CA . ALA A 1 95 ? 1.877 -1.082 -8.140 1.00 98.12 95 ALA A CA 1
ATOM 739 C C . ALA A 1 95 ? 0.868 -1.916 -8.955 1.00 98.12 95 ALA A C 1
ATOM 741 O O . ALA A 1 95 ? -0.352 -1.726 -8.874 1.00 98.12 95 ALA A O 1
ATOM 742 N N . GLY A 1 96 ? 1.399 -2.845 -9.749 1.00 97.56 96 GLY A N 1
ATOM 743 C CA . GLY A 1 96 ? 0.645 -3.644 -10.704 1.00 97.56 96 GLY A CA 1
ATOM 744 C C . GLY A 1 96 ? 0.362 -2.875 -11.998 1.00 97.56 96 GLY A C 1
ATOM 745 O O . GLY A 1 96 ? 1.168 -2.077 -12.474 1.00 97.56 96 GLY A O 1
ATOM 746 N N . GLY A 1 97 ? -0.807 -3.118 -12.588 1.00 94.25 97 GLY A N 1
ATOM 747 C CA . GLY A 1 97 ? -1.210 -2.475 -13.838 1.00 94.25 97 GLY A CA 1
ATOM 748 C C . GLY A 1 97 ? -0.542 -3.065 -15.085 1.00 94.25 97 GLY A C 1
ATOM 749 O O . GLY A 1 97 ? 0.055 -4.139 -15.063 1.00 94.25 97 GLY A O 1
ATOM 750 N N . SER A 1 98 ? -0.716 -2.379 -16.214 1.00 95.31 98 SER A N 1
ATOM 751 C CA . SER A 1 98 ? -0.242 -2.835 -17.525 1.00 95.31 98 SER A CA 1
ATOM 752 C C . SER A 1 98 ? 1.174 -2.349 -17.805 1.00 95.31 98 SER A C 1
ATOM 754 O O . SER A 1 98 ? 1.446 -1.169 -17.642 1.00 95.31 98 SER A O 1
ATOM 756 N N . ALA A 1 99 ? 2.033 -3.202 -18.368 1.00 93.25 99 ALA A N 1
ATOM 757 C CA . ALA A 1 99 ? 3.367 -2.804 -18.833 1.00 93.25 99 ALA A CA 1
ATOM 758 C C . ALA A 1 99 ? 3.356 -1.711 -19.926 1.00 93.25 99 ALA A C 1
ATOM 760 O O . ALA A 1 99 ? 4.390 -1.117 -20.209 1.00 93.25 99 ALA A O 1
ATOM 761 N N . ALA A 1 100 ? 2.202 -1.446 -20.549 1.00 94.75 100 ALA A N 1
ATOM 762 C CA . ALA A 1 100 ? 2.041 -0.345 -21.496 1.00 94.75 100 ALA A CA 1
ATOM 763 C C . ALA A 1 100 ? 1.885 1.033 -20.815 1.00 94.75 100 ALA A C 1
ATOM 765 O O . ALA A 1 100 ? 1.933 2.054 -21.499 1.00 94.75 100 ALA A O 1
ATOM 766 N N . GLY A 1 101 ? 1.658 1.082 -19.497 1.00 93.19 101 GLY A N 1
ATOM 767 C CA . GLY A 1 101 ? 1.547 2.322 -18.733 1.00 93.19 101 GLY A CA 1
ATOM 768 C C . GLY A 1 101 ? 2.915 2.933 -18.418 1.00 93.19 101 GLY A C 1
ATOM 769 O O . GLY A 1 101 ? 3.858 2.231 -18.068 1.00 93.19 101 GLY A O 1
ATOM 770 N N . SER A 1 102 ? 3.030 4.260 -18.510 1.00 93.06 102 SER A N 1
ATOM 771 C CA . SER A 1 102 ? 4.310 4.960 -18.302 1.00 93.06 102 SER A CA 1
ATOM 772 C C . SER A 1 102 ? 4.736 5.090 -16.833 1.00 93.06 102 SER A C 1
ATOM 774 O O . SER A 1 102 ? 5.904 5.354 -16.573 1.00 93.06 102 SER A O 1
ATOM 776 N N . PHE A 1 103 ? 3.812 4.909 -15.883 1.00 95.00 103 PHE A N 1
ATOM 777 C CA . PHE A 1 103 ? 4.053 5.052 -14.436 1.00 95.00 103 PHE A CA 1
ATOM 778 C C . PHE A 1 103 ? 3.481 3.879 -13.638 1.00 95.00 103 PHE A C 1
ATOM 780 O O . PHE A 1 103 ? 3.004 4.037 -12.517 1.00 95.00 103 PHE A O 1
ATOM 787 N N . THR A 1 104 ? 3.475 2.699 -14.244 1.00 97.44 104 THR A N 1
ATOM 788 C CA . THR A 1 104 ? 3.002 1.454 -13.637 1.00 97.44 104 THR A CA 1
ATOM 789 C C . THR A 1 104 ? 4.171 0.506 -13.452 1.00 97.44 104 THR A C 1
ATOM 791 O O . THR A 1 104 ? 5.007 0.387 -14.347 1.00 97.44 104 THR A O 1
ATOM 794 N N . ASP A 1 105 ? 4.195 -0.210 -12.336 1.00 97.75 105 ASP A N 1
ATOM 795 C CA . ASP A 1 105 ? 5.115 -1.316 -12.117 1.00 97.75 105 ASP A CA 1
ATOM 796 C C . ASP A 1 105 ? 4.344 -2.644 -12.116 1.00 97.75 105 ASP A C 1
ATOM 798 O O . ASP A 1 105 ? 3.851 -3.070 -11.065 1.00 97.75 105 ASP A O 1
ATOM 802 N N . PRO A 1 106 ? 4.256 -3.345 -13.265 1.00 97.56 106 PRO A N 1
ATOM 803 C CA . PRO A 1 106 ? 3.506 -4.596 -13.381 1.00 97.56 106 PRO A CA 1
ATOM 804 C C . PRO A 1 106 ? 4.073 -5.734 -12.518 1.00 97.56 106 PRO A C 1
ATOM 806 O O . PRO A 1 106 ? 3.435 -6.776 -12.386 1.00 97.56 106 PRO A O 1
ATOM 809 N N . ARG A 1 107 ? 5.261 -5.564 -11.924 1.00 97.88 107 ARG A N 1
ATOM 810 C CA . ARG A 1 107 ? 5.850 -6.528 -10.985 1.00 97.88 107 ARG A CA 1
ATOM 811 C C . ARG A 1 107 ? 5.291 -6.366 -9.568 1.00 97.88 107 ARG A C 1
ATOM 813 O O . ARG A 1 107 ? 5.558 -7.212 -8.717 1.00 97.88 107 ARG A O 1
ATOM 820 N N . GLY A 1 108 ? 4.593 -5.265 -9.283 1.00 97.88 108 GLY A N 1
ATOM 821 C CA . GLY A 1 108 ? 3.988 -4.973 -7.984 1.00 97.88 108 GLY A CA 1
ATOM 822 C C . GLY A 1 108 ? 2.649 -5.688 -7.762 1.00 97.88 108 GLY A C 1
ATOM 823 O O . GLY A 1 108 ? 2.071 -6.238 -8.702 1.00 97.88 108 GLY A O 1
ATOM 824 N N . PRO A 1 109 ? 2.130 -5.699 -6.519 1.00 98.31 109 PRO A N 1
ATOM 825 C CA . PRO A 1 109 ? 0.777 -6.177 -6.249 1.00 98.31 109 PRO A CA 1
ATOM 826 C C . PRO A 1 109 ? -0.266 -5.329 -6.980 1.00 98.31 109 PRO A C 1
ATOM 828 O O . PRO A 1 109 ? -0.054 -4.149 -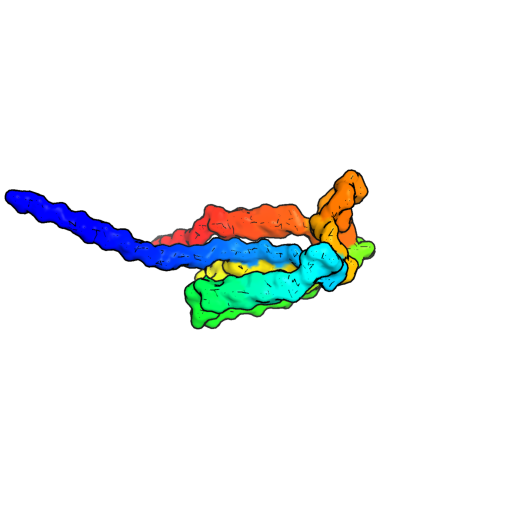7.224 1.00 98.31 109 PRO A O 1
ATOM 831 N N . ASP A 1 110 ? -1.419 -5.921 -7.284 1.00 98.00 110 ASP A N 1
ATOM 832 C CA . ASP A 1 110 ? -2.539 -5.233 -7.935 1.00 98.00 110 ASP A CA 1
ATOM 833 C C . ASP A 1 110 ? -3.207 -4.226 -6.978 1.00 98.00 110 ASP A C 1
ATOM 835 O O . ASP A 1 110 ? -4.157 -4.557 -6.257 1.00 98.00 110 ASP A O 1
ATOM 839 N N . ALA A 1 111 ? -2.677 -2.997 -6.955 1.00 98.38 111 ALA A N 1
ATOM 840 C CA . ALA A 1 111 ? -3.149 -1.930 -6.077 1.00 98.38 111 ALA A CA 1
ATOM 841 C C . ALA A 1 111 ? -4.586 -1.513 -6.400 1.00 98.38 111 ALA A C 1
ATOM 843 O O . ALA A 1 111 ? -5.385 -1.305 -5.490 1.00 98.38 111 ALA A O 1
ATOM 844 N N . SER A 1 112 ? -4.952 -1.454 -7.684 1.00 98.06 112 SER A N 1
ATOM 845 C CA . SER A 1 112 ? -6.302 -1.074 -8.115 1.00 98.06 112 SER A CA 1
ATOM 846 C C . SER A 1 112 ? -7.351 -2.045 -7.578 1.00 98.06 112 SER A C 1
ATOM 848 O O . SER A 1 112 ? -8.356 -1.618 -7.007 1.00 98.06 112 SER A O 1
ATOM 850 N N . ARG A 1 113 ? -7.114 -3.356 -7.697 1.00 98.06 113 ARG A N 1
ATOM 851 C CA . ARG A 1 113 ? -8.023 -4.366 -7.145 1.00 98.06 113 ARG A CA 1
ATOM 852 C C . ARG A 1 113 ? -8.101 -4.292 -5.624 1.00 98.06 113 ARG A C 1
ATOM 854 O O . ARG A 1 113 ? -9.197 -4.406 -5.081 1.00 98.06 113 ARG A O 1
ATOM 861 N N . ALA A 1 114 ? -6.975 -4.105 -4.939 1.00 98.25 114 ALA A N 1
ATOM 862 C CA . ALA A 1 114 ? -6.958 -3.970 -3.485 1.00 98.25 114 ALA A CA 1
ATOM 863 C C . ALA A 1 114 ? -7.725 -2.719 -3.009 1.00 98.25 114 ALA A C 1
ATOM 865 O O . ALA A 1 114 ? -8.530 -2.819 -2.087 1.00 98.25 114 ALA A O 1
ATOM 866 N N . MET A 1 115 ? -7.568 -1.577 -3.686 1.00 98.38 115 MET A N 1
ATOM 867 C CA . MET A 1 115 ? -8.346 -0.360 -3.421 1.00 98.38 115 MET A CA 1
ATOM 868 C C . MET A 1 115 ? -9.844 -0.580 -3.625 1.00 98.38 115 MET A C 1
ATOM 870 O O . MET A 1 115 ? -10.634 -0.221 -2.757 1.00 98.38 115 MET A O 1
ATOM 874 N N . LEU A 1 116 ? -10.250 -1.221 -4.724 1.00 97.81 116 LEU A N 1
ATOM 875 C CA . LEU A 1 116 ? -11.661 -1.542 -4.948 1.00 97.81 116 LEU A CA 1
ATOM 876 C C . LEU A 1 116 ? -12.211 -2.446 -3.840 1.00 97.81 116 LEU A C 1
ATOM 878 O O . LEU A 1 116 ? -13.262 -2.149 -3.282 1.00 97.81 116 LEU A O 1
ATOM 882 N N . GLN A 1 117 ? -11.491 -3.509 -3.473 1.00 96.62 117 GLN A N 1
ATOM 883 C CA . GLN A 1 117 ? -11.888 -4.398 -2.374 1.00 96.62 117 GLN A CA 1
ATOM 884 C C . GLN A 1 117 ? -12.001 -3.655 -1.039 1.00 96.62 117 GLN A C 1
ATOM 886 O O . GLN A 1 117 ? -12.910 -3.935 -0.259 1.00 96.62 117 GLN A O 1
ATOM 891 N N . PHE A 1 118 ? -11.092 -2.718 -0.771 1.00 96.56 118 PHE A N 1
ATOM 892 C CA . PHE A 1 118 ? -11.137 -1.872 0.413 1.00 96.56 118 PHE A CA 1
ATOM 893 C C . PHE A 1 118 ? -12.384 -0.985 0.415 1.00 96.56 118 PHE A C 1
ATOM 895 O O . PHE A 1 118 ? -13.128 -1.003 1.390 1.00 96.56 118 PHE A O 1
ATOM 902 N N . PHE A 1 119 ? -12.656 -0.264 -0.678 1.00 95.31 119 PHE A N 1
ATOM 903 C CA . PHE A 1 119 ? -13.813 0.628 -0.769 1.00 95.31 119 PHE A CA 1
ATOM 904 C C . PHE A 1 119 ? -15.146 -0.121 -0.708 1.00 95.31 119 PHE A C 1
ATOM 906 O O . PHE A 1 119 ? -16.050 0.351 -0.024 1.00 95.31 119 PHE A O 1
ATOM 913 N N . TYR A 1 120 ? -15.249 -1.306 -1.323 1.00 94.38 120 TYR A N 1
ATOM 914 C CA . TYR A 1 120 ? -16.440 -2.155 -1.199 1.00 94.38 120 TYR A CA 1
ATOM 915 C C . TYR A 1 120 ? -16.732 -2.521 0.264 1.00 94.38 120 TYR A C 1
ATOM 917 O O . TYR A 1 120 ? -17.860 -2.361 0.725 1.00 94.38 120 TYR A O 1
ATOM 925 N N . GLN A 1 121 ? -15.701 -2.900 1.030 1.00 91.38 121 GLN A N 1
ATOM 926 C CA . GLN A 1 121 ? -15.843 -3.175 2.466 1.00 91.38 121 GLN A CA 1
ATOM 927 C C . GLN A 1 121 ? -16.281 -1.945 3.278 1.00 91.38 121 GLN A C 1
ATOM 929 O O . GLN A 1 121 ? -16.890 -2.110 4.330 1.00 91.38 121 GLN A O 1
ATOM 934 N N . GLN A 1 122 ? -15.988 -0.723 2.817 1.00 88.25 122 GLN A N 1
ATOM 935 C CA . GLN A 1 122 ? -16.461 0.499 3.481 1.00 88.25 122 GLN A CA 1
ATOM 936 C C . GLN A 1 122 ? -17.910 0.843 3.110 1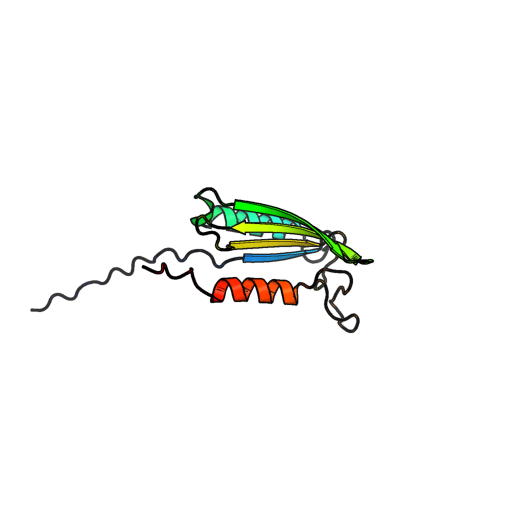.00 88.25 122 GLN A C 1
ATOM 938 O O . GLN A 1 122 ? -18.619 1.452 3.910 1.00 88.25 122 GLN A O 1
ATOM 943 N N . SER A 1 123 ? -18.351 0.480 1.901 1.00 81.06 123 SER A N 1
ATOM 944 C CA . SER A 1 123 ? -19.703 0.769 1.411 1.00 81.06 123 SER A CA 1
ATOM 945 C C . SER A 1 123 ? -20.766 -0.217 1.885 1.00 81.06 123 SER A C 1
ATOM 947 O O . SER A 1 123 ? -21.938 0.148 1.902 1.00 81.06 123 SER A O 1
ATOM 949 N N . ASP A 1 124 ? -20.380 -1.426 2.302 1.00 69.25 124 ASP A N 1
ATOM 950 C CA . ASP A 1 124 ? -21.322 -2.455 2.772 1.00 69.25 124 ASP A CA 1
ATOM 951 C C . ASP A 1 124 ? -21.993 -2.121 4.124 1.00 69.25 124 ASP A C 1
ATOM 953 O O . ASP A 1 124 ? -22.892 -2.838 4.562 1.00 69.25 124 ASP A O 1
ATOM 957 N N . GLY A 1 125 ? -21.637 -0.992 4.753 1.00 55.50 125 GLY A N 1
ATOM 958 C CA . GLY A 1 125 ? -22.194 -0.540 6.029 1.00 55.50 125 GLY A CA 1
ATOM 959 C C . GLY A 1 125 ? -21.825 -1.463 7.202 1.00 55.50 125 GLY A C 1
ATOM 960 O O . GLY A 1 125 ? -21.361 -2.586 7.003 1.00 55.50 125 GLY A O 1
ATOM 961 N N . PRO A 1 126 ? -21.995 -1.021 8.462 1.00 48.69 126 PRO A N 1
ATOM 962 C CA . PRO A 1 126 ? -21.866 -1.941 9.587 1.00 48.69 126 PRO A CA 1
ATOM 963 C C . PRO A 1 126 ? -22.881 -3.084 9.407 1.00 48.69 126 PRO A C 1
ATOM 965 O O . PRO A 1 126 ? -24.002 -2.810 8.962 1.00 48.69 126 PRO A O 1
ATOM 968 N N . PRO A 1 127 ? -22.546 -4.343 9.759 1.00 42.94 127 PRO A N 1
ATOM 969 C CA . PRO A 1 127 ? -23.535 -5.411 9.763 1.00 42.94 127 PRO A CA 1
ATOM 970 C C . PRO A 1 127 ? -24.716 -4.940 10.610 1.00 42.94 127 PRO A C 1
ATOM 972 O O . PRO A 1 127 ? -24.558 -4.641 11.795 1.00 42.94 127 PRO A O 1
ATOM 975 N N . SER A 1 128 ? -25.895 -4.813 9.996 1.00 43.06 128 SER A N 1
ATOM 976 C CA . SER A 1 128 ? -27.109 -4.511 10.743 1.00 43.06 128 SER A CA 1
ATOM 977 C C . SER A 1 128 ? -27.260 -5.615 11.783 1.00 43.06 128 SER A C 1
ATOM 979 O O . SER A 1 128 ? -27.356 -6.787 11.402 1.00 43.06 128 SER A O 1
ATOM 981 N N . ALA A 1 129 ? -27.246 -5.266 13.069 1.00 42.31 129 ALA A N 1
ATOM 982 C CA . ALA A 1 129 ? -27.630 -6.190 14.121 1.00 42.31 129 ALA A CA 1
ATOM 983 C C . ALA A 1 129 ? -29.015 -6.735 13.750 1.00 42.31 129 ALA A C 1
ATOM 985 O O . ALA A 1 129 ? -29.989 -5.987 13.709 1.00 42.31 129 ALA A O 1
ATOM 986 N N . ARG A 1 130 ? -29.072 -8.007 13.352 1.00 36.81 130 ARG A N 1
ATOM 987 C CA . ARG A 1 130 ? -30.339 -8.705 13.168 1.00 36.81 130 ARG A CA 1
ATOM 988 C C . ARG A 1 130 ? -30.810 -9.080 14.569 1.00 36.81 130 ARG A C 1
ATOM 990 O O . ARG A 1 130 ? -30.087 -9.796 15.261 1.00 36.81 130 ARG A O 1
ATOM 997 N N . GLU A 1 131 ? -31.941 -8.503 14.970 1.00 37.75 131 GLU A N 1
ATOM 998 C CA . GLU A 1 131 ? -32.729 -8.895 16.149 1.00 37.75 131 GLU A CA 1
ATOM 999 C C . GLU A 1 131 ? -33.253 -10.331 16.026 1.00 37.75 131 GLU A C 1
ATOM 1001 O O . GLU A 1 131 ? -33.508 -10.778 14.879 1.00 37.75 131 GLU A O 1
#

Sequence (131 aa):
MRQGSSTQHTLQQSALPALIVFHGEKDNTVNPVNSDQLIAQWKDQEPSAATAPETAISNGQIPGGHAYTRQQIRDKNGNLRLEYWQVHGADHAWAGGSAAGSFTDPRGPDASRAMLQFFYQQSDGPPSARE

Secondary structure (DSSP, 8-state):
-PPP---------PPPPPEEEEEETT-SSS-THHHHHHHHHHHHH-GGGGS--EEEEEEEE-TTS-EEEEEEEE-TT--EEEEEEEETT--SSEESS-TTSTTEETTS--HHHHHHHHHHHHHT-SPP---

Foldseek 3Di:
DDDDDPPPPPVPVPFDAQEEEEDECAAPPDHPVVVVVVVVVNCVRGPQNVPPWDKDWDWDAQVVAWIKIWIWTAGPLRQTRYIYIYTYNDYQADAADDPVDPRHDNRGPPPVVVVVVNVVSVVVDRPPPDD